Protein AF-A0A3D5UMZ6-F1 (afdb_monomer_lite)

Secondary structure (DSSP, 8-state):
------------------PPPPPPPPPPEEEEEPPPEETTEEEEEEES-SEEEEEETTEEE-HHHHTTSSTTT-TT-EEEEEEEE-TTS-EEEEEEEEEEHHHHHHS-EEEEEEETTEEEEEE-

Structure (mmCIF, N/CA/C/O backbone):
data_AF-A0A3D5UMZ6-F1
#
_entry.id   AF-A0A3D5UMZ6-F1
#
loop_
_atom_site.group_PDB
_atom_site.id
_atom_site.type_symbol
_atom_site.label_atom_id
_atom_site.label_alt_id
_atom_site.label_comp_id
_atom_site.label_asym_id
_atom_site.label_entity_id
_atom_site.label_seq_id
_atom_site.pdbx_PDB_ins_code
_atom_site.Cartn_x
_atom_site.Cartn_y
_atom_site.Cartn_z
_atom_site.occupancy
_atom_site.B_iso_or_equiv
_atom_site.auth_seq_id
_atom_site.auth_comp_id
_atom_site.auth_asym_id
_atom_site.auth_atom_id
_atom_site.pdbx_PDB_model_num
ATOM 1 N N . MET A 1 1 ? 62.957 -69.991 -5.363 1.00 40.59 1 MET A N 1
ATOM 2 C CA . MET A 1 1 ? 63.764 -68.798 -5.064 1.00 40.59 1 MET A CA 1
ATOM 3 C C . MET A 1 1 ? 63.159 -67.641 -5.837 1.00 40.59 1 MET A C 1
ATOM 5 O O . MET A 1 1 ? 63.238 -67.611 -7.056 1.00 40.59 1 MET A O 1
ATOM 9 N N . ASP A 1 2 ? 62.417 -66.841 -5.073 1.00 43.25 2 ASP A N 1
ATOM 10 C CA . ASP A 1 2 ? 62.182 -65.396 -5.181 1.00 43.25 2 ASP A CA 1
ATOM 11 C C . ASP A 1 2 ? 61.376 -64.815 -6.354 1.00 43.25 2 ASP A C 1
ATOM 13 O O . ASP A 1 2 ? 61.887 -64.346 -7.368 1.00 43.25 2 ASP A O 1
ATOM 17 N N . ASN A 1 3 ? 60.063 -64.763 -6.093 1.00 43.78 3 ASN A N 1
ATOM 18 C CA . ASN A 1 3 ? 59.116 -63.769 -6.593 1.00 43.78 3 ASN A CA 1
ATOM 19 C C . ASN A 1 3 ? 59.589 -62.349 -6.246 1.00 43.78 3 ASN A C 1
ATOM 21 O O . ASN A 1 3 ? 59.673 -62.011 -5.070 1.00 43.78 3 ASN A O 1
ATOM 25 N N . ASN A 1 4 ? 59.775 -61.490 -7.247 1.00 46.44 4 ASN A N 1
ATOM 26 C CA . ASN A 1 4 ? 59.836 -60.040 -7.048 1.00 46.44 4 ASN A CA 1
ATOM 27 C C . ASN A 1 4 ? 58.901 -59.343 -8.042 1.00 46.44 4 ASN A C 1
ATOM 29 O O . ASN A 1 4 ? 59.322 -58.772 -9.046 1.00 46.44 4 ASN A O 1
ATOM 33 N N . ALA A 1 5 ? 57.600 -59.403 -7.751 1.00 47.16 5 ALA A N 1
ATOM 34 C CA . ALA A 1 5 ? 56.622 -58.492 -8.326 1.00 47.16 5 ALA A CA 1
ATOM 35 C C . ALA A 1 5 ? 56.719 -57.158 -7.570 1.00 47.16 5 ALA A C 1
ATOM 37 O O . ALA A 1 5 ? 56.153 -56.993 -6.492 1.00 47.16 5 ALA A O 1
ATOM 38 N N . VAL A 1 6 ? 57.481 -56.212 -8.119 1.00 50.59 6 VAL A N 1
ATOM 39 C CA . VAL A 1 6 ? 57.536 -54.835 -7.618 1.00 50.59 6 VAL A CA 1
ATOM 40 C C . VAL A 1 6 ? 56.243 -54.133 -8.033 1.00 50.59 6 VAL A C 1
ATOM 42 O O . VAL A 1 6 ? 56.126 -53.621 -9.147 1.00 50.59 6 VAL A O 1
ATOM 45 N N . ILE A 1 7 ? 55.253 -54.132 -7.143 1.00 54.09 7 ILE A N 1
ATOM 46 C CA . ILE A 1 7 ? 54.087 -53.252 -7.239 1.00 54.09 7 ILE A CA 1
ATOM 47 C C . ILE A 1 7 ? 54.591 -51.846 -6.901 1.00 54.09 7 ILE A C 1
ATOM 49 O O . ILE A 1 7 ? 54.983 -51.569 -5.772 1.00 54.09 7 ILE A O 1
ATOM 53 N N . LYS A 1 8 ? 54.661 -50.969 -7.906 1.00 52.09 8 LYS A N 1
ATOM 54 C CA . LYS A 1 8 ? 54.899 -49.540 -7.690 1.00 52.09 8 LYS A CA 1
ATOM 55 C C . LYS A 1 8 ? 53.579 -48.911 -7.260 1.00 52.09 8 LYS A C 1
ATOM 57 O O . LYS A 1 8 ? 52.692 -48.736 -8.093 1.00 52.09 8 LYS A O 1
ATOM 62 N N . ASP A 1 9 ? 53.473 -48.576 -5.980 1.00 48.31 9 ASP A N 1
ATOM 63 C CA . ASP A 1 9 ? 52.408 -47.737 -5.439 1.00 48.31 9 ASP A CA 1
ATOM 64 C C . ASP A 1 9 ? 52.416 -46.367 -6.132 1.00 48.31 9 ASP A C 1
ATOM 66 O O . ASP A 1 9 ? 53.208 -45.476 -5.821 1.00 48.31 9 ASP A O 1
ATOM 70 N N . PHE A 1 10 ? 51.524 -46.193 -7.106 1.00 47.69 10 PHE A N 1
ATOM 71 C CA . PHE A 1 10 ? 51.145 -44.883 -7.624 1.00 47.69 10 PHE A CA 1
ATOM 72 C C . PHE A 1 10 ? 50.179 -44.232 -6.630 1.00 47.69 10 PHE A C 1
ATOM 74 O O . PHE A 1 10 ? 48.965 -44.217 -6.825 1.00 47.69 10 PHE A O 1
ATOM 81 N N . HIS A 1 11 ? 50.717 -43.669 -5.549 1.00 48.28 11 HIS A N 1
ATOM 82 C CA . HIS A 1 11 ? 49.987 -42.668 -4.779 1.00 48.28 11 HIS A CA 1
ATOM 83 C C . HIS A 1 11 ? 50.043 -41.337 -5.528 1.00 48.28 11 HIS A C 1
ATOM 85 O O . HIS A 1 11 ? 50.892 -40.481 -5.276 1.00 48.28 11 HIS A O 1
ATOM 91 N N . THR A 1 12 ? 49.127 -41.168 -6.480 1.00 49.09 12 THR A N 1
ATOM 92 C CA . THR A 1 12 ? 48.789 -39.852 -7.016 1.00 49.09 12 THR A CA 1
ATOM 93 C C . THR A 1 12 ? 48.125 -39.076 -5.884 1.00 49.09 12 THR A C 1
ATOM 95 O O . THR A 1 12 ? 46.955 -39.289 -5.573 1.00 49.09 12 THR A O 1
ATOM 98 N N . PHE A 1 13 ? 48.890 -38.215 -5.215 1.00 47.69 13 PHE A N 1
ATOM 99 C CA . PHE A 1 13 ? 48.332 -37.189 -4.345 1.00 47.69 13 PHE A CA 1
ATOM 100 C C . PHE A 1 13 ? 47.509 -36.248 -5.228 1.00 47.69 13 PHE A C 1
ATOM 102 O O . PHE A 1 13 ? 48.055 -35.356 -5.874 1.00 47.69 13 PHE A O 1
ATOM 109 N N . GLU A 1 14 ? 46.198 -36.476 -5.304 1.00 49.56 14 GLU A N 1
ATOM 110 C CA . GLU A 1 14 ? 45.273 -35.466 -5.802 1.00 49.56 14 GLU A CA 1
ATOM 111 C C . GLU A 1 14 ? 45.369 -34.261 -4.861 1.00 49.56 14 GLU A C 1
ATOM 113 O O . GLU A 1 14 ? 44.913 -34.297 -3.716 1.00 49.56 14 GLU A O 1
ATOM 118 N N . GLU A 1 15 ? 46.013 -33.189 -5.327 1.00 56.44 15 GLU A N 1
ATOM 119 C CA . GLU A 1 15 ? 45.915 -31.890 -4.674 1.00 56.44 15 GLU A CA 1
ATOM 120 C C . GLU A 1 15 ? 44.425 -31.543 -4.529 1.00 56.44 15 GLU A C 1
ATOM 122 O O . GLU A 1 15 ? 43.688 -31.589 -5.522 1.00 56.44 15 GLU A O 1
ATOM 127 N N . PRO A 1 16 ? 43.940 -31.179 -3.328 1.00 52.81 16 PRO A N 1
ATOM 128 C CA . PRO A 1 16 ? 42.558 -30.764 -3.175 1.00 52.81 16 PRO A CA 1
ATOM 129 C C . PRO A 1 16 ? 42.346 -29.508 -4.020 1.00 52.81 16 PRO A C 1
ATOM 131 O O . PRO A 1 16 ? 42.845 -28.427 -3.692 1.00 52.81 16 PRO A O 1
ATOM 134 N N . GLN A 1 17 ? 41.603 -29.650 -5.122 1.00 59.12 17 GLN A N 1
ATOM 135 C CA . GLN A 1 17 ? 41.163 -28.525 -5.936 1.00 59.12 17 GLN A CA 1
ATOM 136 C C . GLN A 1 17 ? 40.472 -27.522 -5.011 1.00 59.12 17 GLN A C 1
ATOM 138 O O . GLN A 1 17 ? 39.378 -27.773 -4.499 1.00 59.12 17 GLN A O 1
ATOM 143 N N . LYS A 1 18 ? 41.126 -26.379 -4.770 1.00 56.44 18 LYS A N 1
ATOM 144 C CA . LYS A 1 18 ? 40.544 -25.268 -4.017 1.00 56.44 18 LYS A CA 1
ATOM 145 C C . LYS A 1 18 ? 39.249 -24.867 -4.712 1.00 56.44 18 LYS A C 1
ATOM 147 O O . LYS A 1 18 ? 39.272 -24.249 -5.777 1.00 56.44 18 LYS A O 1
ATOM 152 N N . GLN A 1 19 ? 38.120 -25.230 -4.104 1.00 57.78 19 GLN A N 1
ATOM 153 C CA . GLN A 1 19 ? 36.806 -24.786 -4.539 1.00 57.78 19 GLN A CA 1
ATOM 154 C C . GLN A 1 19 ? 36.834 -23.259 -4.594 1.00 57.78 19 GLN A C 1
ATOM 156 O O . GLN A 1 19 ? 37.098 -22.590 -3.592 1.00 57.78 19 GLN A O 1
ATOM 161 N N . LYS A 1 20 ? 36.615 -22.700 -5.788 1.00 65.38 20 LYS A N 1
ATOM 162 C CA . LYS A 1 20 ? 36.448 -21.254 -5.947 1.00 65.38 20 LYS A CA 1
ATOM 163 C C . LYS A 1 20 ? 35.3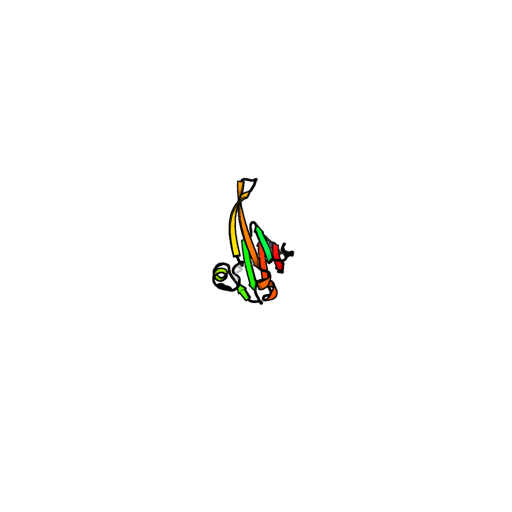29 -20.826 -4.991 1.00 65.38 20 LYS A C 1
ATOM 165 O O . LYS A 1 20 ? 34.284 -21.481 -5.000 1.00 65.38 20 LYS A O 1
ATOM 170 N N . PRO A 1 21 ? 35.512 -19.771 -4.177 1.00 62.81 21 PRO A N 1
ATOM 171 C CA . PRO A 1 21 ? 34.459 -19.318 -3.284 1.00 62.81 21 PRO A CA 1
ATOM 172 C C . PRO A 1 21 ? 33.220 -19.030 -4.130 1.00 62.81 21 PRO A C 1
ATOM 174 O O . PRO A 1 21 ? 33.269 -18.228 -5.068 1.00 62.81 21 PRO A O 1
ATOM 177 N N . GLY A 1 22 ? 32.133 -19.750 -3.846 1.00 66.81 22 GLY A N 1
ATOM 178 C CA . GLY A 1 22 ? 30.866 -19.565 -4.540 1.00 66.81 22 GLY A CA 1
ATOM 179 C C . GLY A 1 22 ? 30.467 -18.091 -4.504 1.00 66.81 22 GLY A C 1
ATOM 180 O O . GLY A 1 22 ? 30.693 -17.405 -3.503 1.00 66.81 22 GLY A O 1
ATOM 181 N N . LYS A 1 23 ? 29.900 -17.584 -5.607 1.00 69.75 23 LYS A N 1
ATOM 182 C CA . LYS A 1 23 ? 29.354 -16.221 -5.653 1.00 69.75 23 LYS A CA 1
ATOM 183 C C . LYS A 1 23 ? 28.405 -16.048 -4.467 1.00 69.75 23 LYS A C 1
ATOM 185 O O . LYS A 1 23 ? 27.394 -16.745 -4.391 1.00 69.75 23 LYS A O 1
ATOM 190 N N . ARG A 1 24 ? 28.740 -15.138 -3.545 1.00 69.31 24 ARG A N 1
ATOM 191 C CA . ARG A 1 24 ? 27.860 -14.802 -2.423 1.00 69.31 24 ARG A CA 1
ATOM 192 C C . ARG A 1 24 ? 26.514 -14.337 -2.983 1.00 69.31 24 ARG A C 1
ATOM 194 O O . ARG A 1 24 ? 26.504 -13.601 -3.977 1.00 69.31 24 ARG A O 1
ATOM 201 N N . PRO A 1 25 ? 25.390 -14.774 -2.394 1.00 70.06 25 PRO A N 1
ATOM 202 C CA . PRO A 1 25 ? 24.095 -14.273 -2.804 1.00 70.06 25 PRO A CA 1
ATOM 203 C C . PRO A 1 25 ? 24.074 -12.746 -2.630 1.00 70.06 25 PRO A C 1
ATOM 205 O O . PRO A 1 25 ? 24.635 -12.232 -1.662 1.00 70.06 25 PRO A O 1
ATOM 208 N N . PRO A 1 26 ? 23.478 -12.015 -3.580 1.00 70.69 26 PRO A N 1
ATOM 209 C CA . PRO A 1 26 ? 23.422 -10.562 -3.526 1.00 70.69 26 PRO A CA 1
ATOM 210 C C . PRO A 1 26 ? 22.650 -10.090 -2.289 1.00 70.69 26 PRO A C 1
ATOM 212 O O . PRO A 1 26 ? 21.571 -10.603 -1.988 1.00 70.69 26 PRO A O 1
ATOM 215 N N . GLU A 1 27 ? 23.213 -9.104 -1.594 1.00 78.62 27 GLU A N 1
ATOM 216 C CA . GLU A 1 27 ? 22.626 -8.512 -0.393 1.00 78.62 27 GLU A CA 1
ATOM 217 C C . GLU A 1 27 ? 21.361 -7.711 -0.730 1.00 78.62 27 GLU A C 1
ATOM 219 O O . GLU A 1 27 ? 21.279 -7.034 -1.760 1.00 78.62 27 GLU A O 1
ATOM 224 N N . ILE A 1 28 ? 20.353 -7.808 0.141 1.00 78.44 28 ILE A N 1
ATOM 225 C CA . ILE A 1 28 ? 19.113 -7.036 0.028 1.00 78.44 28 ILE A CA 1
ATOM 226 C C . ILE A 1 28 ? 19.297 -5.724 0.791 1.00 78.44 28 ILE A C 1
ATOM 228 O O . ILE A 1 28 ? 19.640 -5.734 1.970 1.00 78.44 28 ILE A O 1
ATOM 232 N N . VAL A 1 29 ? 19.039 -4.600 0.125 1.00 83.69 29 VAL A N 1
ATOM 233 C CA . VAL A 1 29 ? 19.078 -3.258 0.723 1.00 83.69 29 VAL A CA 1
ATOM 234 C C . VAL A 1 29 ? 17.699 -2.919 1.284 1.00 83.69 29 VAL A C 1
ATOM 236 O O . VAL A 1 29 ? 16.700 -3.077 0.585 1.00 83.69 29 VAL A O 1
ATOM 239 N N . PHE A 1 30 ? 17.632 -2.425 2.519 1.00 85.06 30 PHE A N 1
ATOM 240 C CA . PHE A 1 30 ? 16.378 -2.029 3.164 1.00 85.06 30 PHE A CA 1
ATOM 241 C C . PHE A 1 30 ? 16.262 -0.504 3.217 1.00 85.06 30 PHE A C 1
ATOM 243 O O . PHE A 1 30 ? 17.136 0.173 3.753 1.00 85.06 30 PHE A O 1
ATOM 250 N N . GLU A 1 31 ? 15.165 0.039 2.694 1.00 85.56 31 GLU A N 1
ATOM 251 C CA . GLU A 1 31 ? 14.868 1.471 2.706 1.00 85.56 31 GLU A CA 1
ATOM 252 C C . GLU A 1 31 ? 13.513 1.743 3.361 1.00 85.56 31 GLU A C 1
ATOM 254 O O . GLU A 1 31 ? 12.525 1.062 3.090 1.00 85.56 31 GLU A O 1
ATOM 259 N N . THR A 1 32 ? 13.438 2.790 4.183 1.00 85.44 32 THR A N 1
ATOM 260 C CA . THR A 1 32 ? 12.168 3.272 4.743 1.00 85.44 32 THR A CA 1
ATOM 261 C C . THR A 1 32 ? 11.755 4.563 4.047 1.00 85.44 32 THR A C 1
ATOM 263 O O . THR A 1 32 ? 12.562 5.479 3.904 1.00 85.44 32 THR A O 1
ATOM 266 N N . LYS A 1 33 ? 10.496 4.647 3.611 1.00 84.38 33 LYS A N 1
ATOM 267 C CA . LYS A 1 33 ? 9.928 5.810 2.922 1.00 84.38 33 LYS A CA 1
ATOM 268 C C . LYS A 1 33 ? 8.711 6.344 3.661 1.00 84.38 33 LYS A C 1
ATOM 270 O O . LYS A 1 33 ? 7.891 5.583 4.170 1.00 84.38 33 LYS A O 1
ATOM 275 N N . ILE A 1 34 ? 8.579 7.666 3.670 1.00 80.12 34 ILE A N 1
ATOM 276 C CA . ILE A 1 34 ? 7.378 8.339 4.158 1.00 80.12 34 ILE A CA 1
ATOM 277 C C . ILE A 1 34 ? 6.476 8.587 2.944 1.00 80.12 34 ILE A C 1
ATOM 279 O O . ILE A 1 34 ? 6.898 9.268 2.006 1.00 80.12 34 ILE A O 1
ATOM 283 N N . PRO A 1 35 ? 5.273 8.000 2.903 1.00 82.19 35 PRO A N 1
ATOM 284 C CA . PRO A 1 35 ? 4.352 8.201 1.798 1.00 82.19 35 PRO A CA 1
ATOM 285 C C . PRO A 1 35 ? 3.750 9.606 1.815 1.00 82.19 35 PRO A C 1
ATOM 287 O O . PRO A 1 35 ? 3.533 10.198 2.874 1.00 82.19 35 PRO A O 1
ATOM 290 N N . SER A 1 36 ? 3.461 10.129 0.625 1.00 79.00 36 SER A N 1
ATOM 291 C CA . SER A 1 36 ? 2.766 11.401 0.456 1.00 79.00 36 SER A CA 1
ATOM 292 C C . SER A 1 36 ? 1.295 11.272 0.862 1.00 79.00 36 SER A C 1
ATOM 294 O O . SER A 1 36 ? 0.650 10.243 0.648 1.00 79.00 36 SER A O 1
ATOM 296 N N . GLY A 1 37 ? 0.741 12.320 1.466 1.00 82.25 37 GLY A N 1
ATOM 297 C CA . GLY A 1 37 ? -0.641 12.321 1.933 1.00 82.25 37 GLY A CA 1
ATOM 298 C C . GLY A 1 37 ? -1.189 13.720 2.163 1.00 82.25 37 GLY A C 1
ATOM 299 O O . GLY A 1 37 ? -0.438 14.693 2.230 1.00 82.25 37 GLY A O 1
ATOM 300 N N . THR A 1 38 ? -2.508 13.796 2.276 1.00 85.44 38 THR A N 1
ATOM 301 C CA . THR A 1 38 ? -3.256 14.992 2.674 1.00 85.44 38 THR A CA 1
ATOM 302 C C . T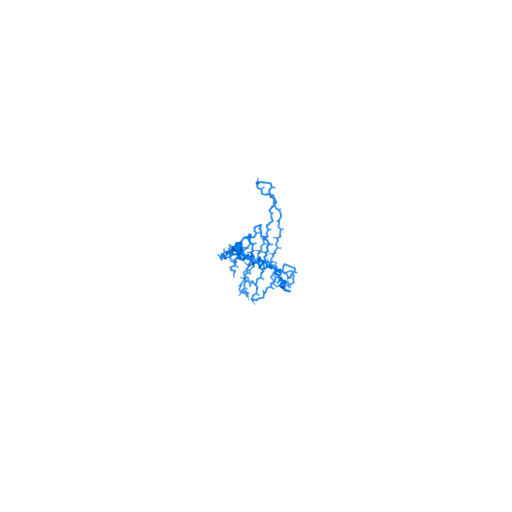HR A 1 38 ? -3.850 14.774 4.068 1.00 85.44 38 THR A C 1
ATOM 304 O O . THR A 1 38 ? -3.612 13.749 4.710 1.00 85.44 38 THR A O 1
ATOM 307 N N . LYS A 1 39 ? -4.649 15.729 4.556 1.00 86.06 39 LYS A N 1
ATOM 308 C CA . LYS A 1 39 ? -5.411 15.555 5.804 1.00 86.06 39 LYS A CA 1
ATOM 309 C C . LYS A 1 39 ? -6.402 14.385 5.728 1.00 86.06 39 LYS A C 1
ATOM 311 O O . LYS A 1 39 ? -6.718 13.791 6.755 1.00 86.06 39 LYS A O 1
ATOM 316 N N . ASP A 1 40 ? -6.841 14.027 4.524 1.00 88.44 40 ASP A N 1
ATOM 317 C CA . ASP A 1 40 ? -7.871 13.010 4.301 1.00 88.44 40 ASP A CA 1
ATOM 318 C C . ASP A 1 40 ? -7.308 11.589 4.276 1.00 88.44 40 ASP A C 1
ATOM 320 O O . ASP A 1 40 ? -8.047 10.633 4.500 1.00 88.44 40 ASP A O 1
ATOM 324 N N . GLY A 1 41 ? -6.004 11.426 4.038 1.00 91.62 41 GLY A N 1
ATOM 325 C CA . GLY A 1 41 ? -5.370 10.115 3.970 1.00 91.62 41 GLY A CA 1
ATOM 326 C C . GLY A 1 41 ? -3.986 10.133 3.331 1.00 91.62 41 GLY A C 1
ATOM 327 O O . GLY A 1 41 ? -3.468 11.172 2.917 1.00 91.62 41 GLY A O 1
ATOM 328 N N . LYS A 1 42 ? -3.382 8.951 3.232 1.00 92.50 42 LYS A N 1
ATOM 329 C CA . LYS A 1 42 ? -2.061 8.752 2.624 1.00 92.50 42 LYS A CA 1
ATOM 330 C C . LYS A 1 42 ? -2.160 7.873 1.388 1.00 92.50 42 LYS A C 1
ATOM 332 O O . LYS A 1 42 ? -2.960 6.941 1.335 1.00 92.50 42 LYS A O 1
ATOM 337 N N . THR A 1 43 ? -1.314 8.163 0.407 1.00 91.75 43 THR A N 1
ATOM 338 C CA . THR A 1 43 ? -1.242 7.419 -0.850 1.00 91.75 43 THR A CA 1
ATOM 339 C C . THR A 1 43 ? 0.125 6.768 -0.993 1.00 91.75 43 THR A C 1
ATOM 341 O O . THR A 1 43 ? 1.160 7.393 -0.767 1.00 91.75 43 THR A O 1
ATOM 344 N N . VAL A 1 44 ? 0.136 5.504 -1.406 1.00 91.75 44 VAL A N 1
ATOM 345 C CA . VAL A 1 44 ? 1.354 4.776 -1.766 1.00 91.75 44 VAL A CA 1
ATOM 346 C C . VAL A 1 44 ? 1.250 4.359 -3.225 1.00 91.75 44 VAL A C 1
ATOM 348 O O . VAL A 1 44 ? 0.331 3.634 -3.604 1.00 91.7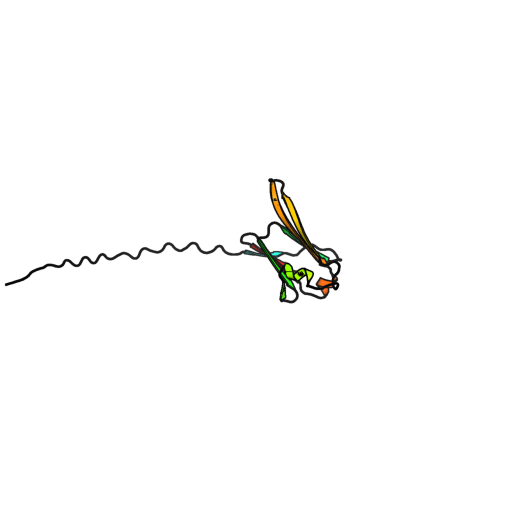5 44 VAL A O 1
ATOM 351 N N . SER A 1 45 ? 2.225 4.787 -4.024 1.00 90.38 45 SER A N 1
ATOM 352 C CA . SER A 1 45 ? 2.351 4.403 -5.431 1.00 90.38 45 SER A CA 1
ATOM 353 C C . SER A 1 45 ? 3.558 3.488 -5.599 1.00 90.38 45 SER A C 1
ATOM 355 O O . SER A 1 45 ? 4.696 3.902 -5.365 1.00 90.38 45 SER A O 1
ATOM 357 N N . LEU A 1 46 ? 3.323 2.240 -6.001 1.00 90.06 46 LEU A N 1
ATOM 358 C CA . LEU A 1 46 ? 4.380 1.268 -6.273 1.00 90.06 46 LEU A CA 1
ATOM 359 C C . LEU A 1 46 ? 4.519 1.065 -7.778 1.00 90.06 46 LEU A C 1
ATOM 361 O O . LEU A 1 46 ? 3.607 0.548 -8.416 1.00 90.06 46 LEU A O 1
ATOM 365 N N . ILE A 1 47 ? 5.678 1.426 -8.326 1.00 87.31 47 ILE A N 1
ATOM 366 C CA . ILE A 1 47 ? 5.982 1.313 -9.759 1.00 87.31 47 ILE A CA 1
ATOM 367 C C . ILE A 1 47 ? 6.986 0.180 -9.978 1.00 87.31 47 ILE A C 1
ATOM 369 O O . ILE A 1 47 ? 8.072 0.191 -9.378 1.00 87.31 47 ILE A O 1
ATOM 373 N N . ASN A 1 48 ? 6.657 -0.755 -10.875 1.00 83.12 48 ASN A N 1
ATOM 374 C CA . ASN A 1 48 ? 7.517 -1.876 -11.278 1.00 83.12 48 ASN A CA 1
ATOM 375 C C . ASN A 1 48 ? 8.038 -2.690 -10.077 1.00 83.12 48 ASN A C 1
ATOM 377 O O . ASN A 1 48 ? 9.236 -2.971 -9.960 1.00 83.12 48 ASN A O 1
ATOM 381 N N . TYR A 1 49 ? 7.144 -3.022 -9.143 1.00 84.94 49 TYR A N 1
ATOM 382 C CA . TYR A 1 49 ? 7.456 -3.872 -7.992 1.00 84.94 49 TYR A CA 1
ATOM 383 C C . TYR A 1 49 ? 7.366 -5.357 -8.374 1.00 84.94 49 TYR A C 1
ATOM 385 O O . TYR A 1 49 ? 6.569 -5.747 -9.223 1.00 84.94 49 TYR A O 1
ATOM 393 N N . LYS A 1 50 ? 8.182 -6.200 -7.731 1.00 82.06 50 LYS A N 1
ATOM 394 C CA . LYS A 1 50 ? 8.164 -7.661 -7.922 1.00 82.06 50 LYS A CA 1
ATOM 395 C C . LYS A 1 50 ? 7.153 -8.342 -7.001 1.00 82.06 50 LYS A C 1
ATOM 397 O O . LYS A 1 50 ? 6.473 -9.276 -7.402 1.00 82.06 50 LYS A O 1
ATOM 402 N N . ALA A 1 51 ? 7.100 -7.895 -5.752 1.00 83.75 51 ALA A N 1
ATOM 403 C CA . ALA A 1 51 ? 6.183 -8.389 -4.737 1.00 83.75 51 ALA A CA 1
ATOM 404 C C . ALA A 1 51 ? 5.882 -7.262 -3.749 1.00 83.75 51 ALA A C 1
ATOM 406 O O . ALA A 1 51 ? 6.720 -6.378 -3.543 1.00 83.75 51 ALA A O 1
ATOM 407 N N . PHE A 1 52 ? 4.704 -7.302 -3.140 1.00 88.38 52 PHE A N 1
ATOM 408 C CA . PHE A 1 52 ? 4.340 -6.402 -2.057 1.00 88.38 52 PHE A CA 1
ATOM 409 C C . PHE A 1 52 ? 3.460 -7.125 -1.040 1.00 88.38 52 PHE A C 1
ATOM 411 O O . PHE A 1 52 ? 2.794 -8.109 -1.365 1.00 88.38 52 PHE A O 1
ATOM 418 N N . ARG A 1 53 ? 3.479 -6.617 0.186 1.00 88.75 53 ARG A N 1
ATOM 419 C CA . ARG A 1 53 ? 2.632 -7.047 1.294 1.00 88.75 53 ARG A CA 1
ATOM 420 C C . ARG A 1 53 ? 2.201 -5.828 2.091 1.00 88.75 53 ARG A C 1
ATOM 422 O O . ARG A 1 53 ? 2.948 -4.851 2.194 1.00 88.75 53 ARG A O 1
ATOM 429 N N . ILE A 1 54 ? 1.005 -5.894 2.656 1.00 89.94 54 ILE A N 1
ATOM 430 C CA . ILE A 1 54 ? 0.502 -4.862 3.557 1.00 89.94 54 ILE A CA 1
ATOM 431 C C . ILE A 1 54 ? 0.382 -5.487 4.939 1.00 89.94 54 ILE A C 1
ATOM 433 O O . ILE A 1 54 ? -0.198 -6.559 5.096 1.00 89.94 54 ILE A O 1
ATOM 437 N N . VAL A 1 55 ? 0.967 -4.829 5.930 1.00 91.00 55 VAL A N 1
ATOM 438 C CA . VAL A 1 55 ? 0.885 -5.219 7.331 1.00 91.00 55 VAL A CA 1
ATOM 439 C C . VAL A 1 55 ? -0.033 -4.231 8.033 1.00 91.00 55 VAL A C 1
ATOM 441 O O . VAL A 1 55 ? 0.234 -3.031 8.021 1.00 91.00 55 VAL A O 1
ATOM 444 N N . ILE A 1 56 ? -1.111 -4.729 8.632 1.00 90.56 56 ILE A N 1
ATOM 445 C CA . ILE A 1 56 ? -2.075 -3.933 9.399 1.00 90.56 56 ILE A CA 1
ATOM 446 C C . ILE A 1 56 ? -2.163 -4.562 10.785 1.00 90.56 56 ILE A C 1
ATOM 448 O O . ILE A 1 56 ? -2.461 -5.750 10.898 1.00 90.56 56 ILE A O 1
ATOM 452 N N . ASP A 1 57 ? -1.847 -3.793 11.825 1.00 91.19 57 ASP A N 1
ATOM 453 C CA . ASP A 1 57 ? -1.818 -4.253 13.223 1.00 91.19 57 ASP A CA 1
ATOM 454 C C . ASP A 1 57 ? -1.013 -5.551 13.411 1.00 91.19 57 ASP A C 1
ATOM 456 O O . ASP A 1 57 ? -1.457 -6.512 14.037 1.00 91.19 57 ASP A O 1
ATOM 460 N N . ASN A 1 58 ? 0.184 -5.587 12.816 1.00 90.06 58 ASN A N 1
ATOM 461 C CA . ASN A 1 58 ? 1.103 -6.733 12.810 1.00 90.06 58 ASN A CA 1
ATOM 462 C C . ASN A 1 58 ? 0.576 -8.005 12.118 1.00 90.06 58 ASN A C 1
ATOM 464 O O . ASN A 1 58 ? 1.224 -9.048 12.194 1.00 90.06 58 ASN A O 1
ATOM 468 N N . LYS A 1 59 ? -0.549 -7.934 11.399 1.00 89.75 59 LYS A N 1
ATOM 469 C CA . LYS A 1 59 ? -1.030 -9.018 10.536 1.00 89.75 59 LYS A CA 1
ATOM 470 C C . LYS A 1 59 ? -0.699 -8.720 9.082 1.00 89.75 59 LYS A C 1
ATOM 472 O O . LYS A 1 59 ? -0.950 -7.619 8.599 1.00 89.75 59 LYS A O 1
ATOM 477 N N . GLU A 1 60 ? -0.119 -9.701 8.398 1.00 89.56 60 GLU A N 1
ATOM 478 C CA . GLU A 1 60 ? 0.214 -9.601 6.980 1.00 89.56 60 GLU A CA 1
ATOM 479 C C . GLU A 1 60 ? -0.986 -10.004 6.121 1.00 89.56 60 GLU A C 1
ATOM 481 O O . GLU A 1 60 ? -1.591 -11.057 6.330 1.00 89.56 60 GLU A O 1
ATOM 486 N N . TYR A 1 61 ? -1.296 -9.176 5.130 1.00 86.81 61 TYR A N 1
ATOM 487 C CA . TYR A 1 61 ? -2.399 -9.387 4.209 1.00 86.81 61 TYR A CA 1
ATOM 488 C C . TYR A 1 61 ? -1.906 -9.382 2.767 1.00 86.81 61 TYR A C 1
ATOM 490 O O . TYR A 1 61 ? -1.107 -8.532 2.351 1.00 86.81 61 TYR A O 1
ATOM 498 N N . LYS A 1 62 ? -2.404 -10.357 2.002 1.00 79.25 62 LYS A N 1
ATOM 499 C CA . LYS A 1 62 ? -2.155 -10.481 0.567 1.00 79.25 62 LYS A CA 1
ATOM 500 C C . LYS A 1 62 ? -3.238 -9.749 -0.209 1.00 79.25 62 LYS A C 1
ATOM 502 O O . LYS A 1 62 ? -4.329 -9.499 0.291 1.00 79.25 62 LYS A O 1
ATOM 507 N N . GLU A 1 63 ? -2.955 -9.493 -1.480 1.00 71.44 63 GLU A N 1
ATOM 508 C CA . GLU A 1 63 ? -3.841 -8.722 -2.350 1.00 71.44 63 GLU A CA 1
ATOM 509 C C . GLU A 1 63 ? -5.283 -9.233 -2.411 1.00 71.44 63 GLU A C 1
ATOM 511 O O . GLU A 1 63 ? -6.233 -8.463 -2.295 1.00 71.44 63 GLU A O 1
ATOM 516 N N . LYS A 1 64 ? -5.447 -10.554 -2.507 1.00 75.06 64 LYS A N 1
ATOM 517 C CA . LYS A 1 64 ? -6.755 -11.222 -2.541 1.00 75.06 64 LYS A CA 1
ATOM 518 C C . LYS A 1 64 ? -7.606 -11.000 -1.283 1.00 75.06 64 LYS A C 1
ATOM 520 O O . LYS A 1 64 ? -8.821 -11.173 -1.329 1.00 75.06 64 LYS A O 1
ATOM 525 N N . ASP A 1 65 ? -6.968 -10.658 -0.168 1.00 78.25 65 ASP A N 1
ATOM 526 C CA . ASP A 1 65 ? -7.616 -10.510 1.131 1.00 78.25 65 ASP A CA 1
ATOM 527 C C . ASP A 1 65 ? -8.042 -9.052 1.378 1.00 78.25 65 ASP A C 1
ATOM 529 O O . ASP A 1 65 ? -8.822 -8.796 2.291 1.00 78.25 65 ASP A O 1
ATOM 533 N N . PHE A 1 66 ? -7.617 -8.095 0.540 1.00 72.12 66 PHE A N 1
ATOM 534 C CA . PHE A 1 66 ? -7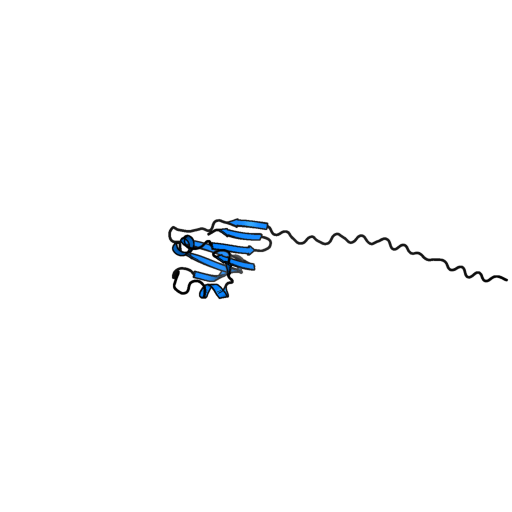.942 -6.675 0.722 1.00 72.12 66 PHE A CA 1
ATOM 535 C C . PHE A 1 66 ? -9.420 -6.355 0.524 1.00 72.12 66 PHE A C 1
ATOM 537 O O . PHE A 1 66 ? -9.977 -5.610 1.316 1.00 72.12 66 PHE A O 1
ATOM 544 N N . ASN A 1 67 ? -10.088 -6.966 -0.457 1.00 66.94 67 ASN A N 1
ATOM 545 C CA . ASN A 1 67 ? -11.533 -6.763 -0.646 1.00 66.94 67 ASN A CA 1
ATOM 546 C C . ASN A 1 67 ? -12.366 -7.335 0.515 1.00 66.94 67 ASN A C 1
ATOM 548 O O . ASN A 1 67 ? -13.531 -6.985 0.678 1.00 66.94 67 ASN A O 1
ATOM 552 N N . LYS A 1 68 ? -11.776 -8.238 1.310 1.00 70.88 68 LYS A N 1
ATOM 553 C CA . LYS A 1 68 ? -12.384 -8.818 2.516 1.00 70.88 68 LYS A CA 1
ATOM 554 C C . LYS A 1 68 ? -11.975 -8.078 3.786 1.00 70.88 68 LYS A C 1
ATOM 556 O O . LYS A 1 68 ? -12.572 -8.294 4.838 1.00 70.88 68 LYS A O 1
ATOM 561 N N . LEU A 1 69 ? -10.950 -7.236 3.706 1.00 69.25 69 LEU A N 1
ATOM 562 C CA . LEU A 1 69 ? -10.537 -6.371 4.790 1.00 69.25 69 LEU A CA 1
ATOM 563 C C . LEU A 1 69 ? -11.481 -5.180 4.834 1.00 69.25 69 LEU A C 1
ATOM 565 O O . LEU A 1 69 ? -11.584 -4.422 3.878 1.00 69.25 69 LEU A O 1
ATOM 569 N N . PHE A 1 70 ? -12.139 -5.007 5.978 1.00 71.75 70 PHE A N 1
ATOM 570 C CA . PHE A 1 70 ? -12.989 -3.849 6.251 1.00 71.75 70 PHE A CA 1
ATOM 571 C C . PHE A 1 70 ? -14.176 -3.687 5.289 1.00 71.75 70 PHE A C 1
ATOM 573 O O . PHE A 1 70 ? -14.381 -2.577 4.789 1.00 71.75 70 PHE A O 1
ATOM 580 N N . PRO A 1 71 ? -14.996 -4.735 5.063 1.00 67.31 71 PRO A N 1
ATOM 581 C CA . PRO A 1 71 ? -16.186 -4.604 4.233 1.00 67.31 71 PRO A CA 1
ATOM 582 C C . PRO A 1 71 ? -17.047 -3.468 4.794 1.00 67.31 71 PRO A C 1
ATOM 584 O O . PRO A 1 71 ? -17.496 -3.519 5.937 1.00 67.31 71 PRO A O 1
ATOM 587 N N . ASN A 1 72 ? -17.192 -2.403 4.007 1.00 73.50 72 ASN A N 1
ATOM 588 C CA . ASN A 1 72 ? -17.942 -1.184 4.321 1.00 73.50 72 ASN A CA 1
ATOM 589 C C . ASN A 1 72 ? -17.447 -0.333 5.510 1.00 73.50 72 ASN A C 1
ATOM 591 O O . ASN 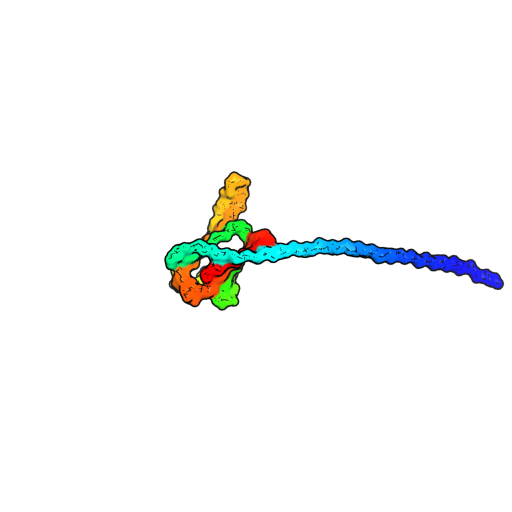A 1 72 ? -18.047 0.703 5.781 1.00 73.50 72 ASN A O 1
ATOM 595 N N . LYS A 1 73 ? -16.360 -0.697 6.208 1.00 81.69 73 LYS A N 1
ATOM 596 C CA . LYS A 1 73 ? -15.858 0.096 7.353 1.00 81.69 73 LYS A CA 1
ATOM 597 C C . LYS A 1 73 ? -15.048 1.316 6.905 1.00 81.69 73 LYS A C 1
ATOM 599 O O . LYS A 1 73 ? -15.097 2.354 7.556 1.00 81.69 73 LYS A O 1
ATOM 604 N N . TYR A 1 74 ? -14.328 1.203 5.789 1.00 84.50 74 TYR A N 1
ATOM 605 C CA . TYR A 1 74 ? -13.551 2.299 5.205 1.00 84.50 74 TYR A CA 1
ATOM 606 C C . TYR A 1 74 ? -13.903 2.455 3.720 1.00 84.50 74 TYR A C 1
ATOM 608 O O . TYR A 1 74 ? -13.190 1.922 2.875 1.00 84.50 74 TYR A O 1
ATOM 616 N N . PRO A 1 75 ? -14.986 3.179 3.378 1.00 80.19 75 PRO A N 1
ATOM 617 C CA . PRO A 1 75 ? -15.482 3.272 2.000 1.00 80.19 75 PRO A CA 1
ATOM 618 C C . PRO A 1 75 ? -14.449 3.801 1.000 1.00 80.19 75 PRO A C 1
ATOM 620 O O . PRO A 1 75 ? -14.426 3.387 -0.154 1.00 80.19 75 PRO A O 1
ATOM 623 N N . SER A 1 76 ? -13.574 4.700 1.454 1.00 85.00 76 SER A N 1
ATOM 624 C CA . SER A 1 76 ? -12.540 5.304 0.614 1.00 85.00 76 SER A CA 1
ATOM 625 C C . SER A 1 76 ? -11.274 4.452 0.492 1.00 85.00 76 SER A C 1
ATOM 627 O O . SER A 1 76 ? -10.436 4.766 -0.348 1.00 85.00 76 SER A O 1
ATOM 629 N N . PHE A 1 77 ? -11.096 3.401 1.30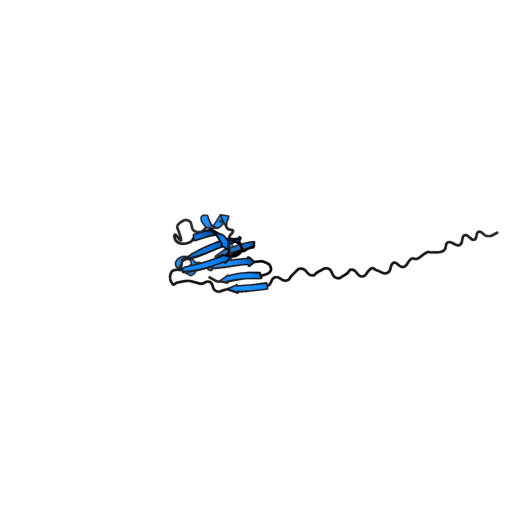6 1.00 87.81 77 PHE A N 1
ATOM 630 C CA . PHE A 1 77 ? -9.939 2.511 1.181 1.00 87.81 77 PHE A CA 1
ATOM 631 C C . PHE A 1 77 ? -9.993 1.784 -0.159 1.00 87.81 77 PHE A C 1
ATOM 633 O O . PHE A 1 77 ? -10.988 1.144 -0.496 1.00 87.81 77 PHE A O 1
ATOM 640 N N . ASN A 1 78 ? -8.922 1.904 -0.938 1.00 85.81 78 ASN A N 1
ATOM 641 C CA . ASN A 1 78 ? -8.932 1.413 -2.304 1.00 85.81 78 ASN A CA 1
ATOM 642 C C . ASN A 1 78 ? -7.524 1.096 -2.802 1.00 85.81 78 ASN A C 1
ATOM 644 O O . ASN A 1 78 ? -6.558 1.809 -2.517 1.00 85.81 78 ASN A O 1
ATOM 648 N N . ILE A 1 79 ? -7.434 0.028 -3.588 1.00 86.75 79 ILE A N 1
ATOM 649 C CA . ILE A 1 79 ? -6.203 -0.483 -4.178 1.00 86.75 79 ILE A CA 1
ATOM 650 C C . ILE A 1 79 ? -6.473 -0.721 -5.661 1.00 86.75 79 ILE A C 1
ATOM 652 O O . ILE A 1 79 ? -7.301 -1.551 -6.030 1.00 86.75 79 ILE A O 1
ATOM 656 N N . ARG A 1 80 ? -5.788 0.033 -6.524 1.00 87.12 80 ARG A N 1
ATOM 657 C CA . ARG A 1 80 ? -5.967 -0.012 -7.979 1.00 87.12 80 ARG A CA 1
ATOM 658 C C . ARG A 1 80 ? -4.655 -0.306 -8.680 1.00 87.12 80 ARG A C 1
ATOM 660 O O . ARG A 1 80 ? -3.647 0.349 -8.427 1.00 87.12 80 ARG A O 1
ATOM 667 N N . LYS A 1 81 ? -4.701 -1.241 -9.626 1.00 87.19 81 LYS A N 1
ATOM 668 C CA . LYS A 1 81 ? -3.612 -1.506 -10.567 1.00 87.19 81 LYS A CA 1
ATOM 669 C C . LYS A 1 81 ? -3.892 -0.806 -11.885 1.00 87.19 81 LYS A C 1
ATOM 671 O O . LYS A 1 81 ? -4.995 -0.913 -12.414 1.00 87.19 81 LYS A O 1
ATOM 676 N N . THR A 1 82 ? -2.884 -0.148 -12.432 1.00 89.56 82 THR A N 1
ATOM 677 C CA . THR A 1 82 ? -2.914 0.392 -13.788 1.00 89.56 82 THR A CA 1
ATOM 678 C C . THR A 1 82 ? -1.701 -0.093 -14.568 1.00 89.56 82 THR A C 1
ATOM 680 O O . THR A 1 82 ? -0.642 -0.388 -14.006 1.00 89.56 82 THR A O 1
ATOM 683 N N . MET A 1 83 ? -1.882 -0.189 -15.880 1.00 89.25 83 MET A N 1
ATOM 684 C CA . MET A 1 83 ? -0.828 -0.488 -16.836 1.00 89.25 83 MET A CA 1
ATOM 685 C C . MET A 1 83 ? -0.642 0.741 -17.719 1.00 89.25 83 MET A C 1
ATOM 687 O O . MET A 1 83 ? -1.618 1.280 -18.240 1.00 89.25 83 MET A O 1
ATOM 691 N N . SER A 1 84 ? 0.596 1.191 -17.873 1.00 86.44 84 SER A N 1
ATOM 692 C CA . SER A 1 84 ? 0.950 2.315 -18.737 1.00 86.44 84 SER A CA 1
ATOM 693 C C . SER A 1 84 ? 2.193 1.985 -19.543 1.00 86.44 84 SER A C 1
ATOM 695 O O . SER A 1 84 ? 3.078 1.282 -19.065 1.00 86.44 84 SER A O 1
ATOM 697 N N . THR A 1 85 ? 2.292 2.525 -20.750 1.00 85.56 85 THR A N 1
ATOM 698 C CA . THR A 1 85 ? 3.523 2.450 -21.536 1.00 85.56 85 THR A CA 1
ATOM 699 C C . THR A 1 85 ? 4.421 3.620 -21.149 1.00 85.56 85 THR A C 1
ATOM 701 O O . THR A 1 85 ? 3.999 4.775 -21.217 1.00 85.56 85 THR A O 1
ATOM 704 N N . SER A 1 86 ? 5.648 3.340 -20.714 1.00 79.69 86 SER A N 1
ATOM 705 C CA . SER A 1 86 ? 6.635 4.381 -20.428 1.00 79.69 86 SER A CA 1
ATOM 706 C C . SER A 1 86 ? 7.122 5.045 -21.714 1.00 79.69 86 SER A C 1
ATOM 708 O O . SER A 1 86 ? 6.941 4.526 -22.816 1.00 79.69 86 SER A O 1
ATOM 710 N N . LYS A 1 87 ? 7.826 6.175 -21.574 1.00 77.69 87 LYS A N 1
ATOM 711 C CA . LYS A 1 87 ? 8.428 6.911 -22.701 1.00 77.69 87 LYS A CA 1
ATOM 712 C C . LYS A 1 87 ? 9.369 6.059 -23.571 1.00 77.69 87 LYS A C 1
ATOM 714 O O . LYS A 1 87 ? 9.607 6.417 -24.715 1.00 77.69 87 LYS A O 1
ATOM 719 N N . ASN A 1 88 ? 9.867 4.934 -23.048 1.00 84.00 88 ASN A N 1
ATOM 720 C CA . ASN A 1 88 ? 10.783 4.025 -23.743 1.00 84.00 88 ASN A CA 1
ATOM 721 C C . ASN A 1 88 ? 10.075 2.776 -24.306 1.00 84.00 88 ASN A C 1
ATOM 723 O O . ASN A 1 88 ? 10.719 1.742 -24.476 1.00 84.00 88 ASN A O 1
ATOM 727 N N . ASN A 1 89 ? 8.757 2.824 -24.527 1.00 82.00 89 ASN A N 1
ATOM 728 C CA . ASN A 1 89 ? 7.933 1.681 -24.948 1.00 82.00 89 ASN A CA 1
ATOM 729 C C . ASN A 1 89 ? 7.979 0.467 -23.998 1.00 82.00 89 ASN A C 1
ATOM 731 O O . ASN A 1 89 ? 7.625 -0.645 -24.385 1.00 82.00 89 ASN A O 1
ATOM 735 N N . GLN A 1 90 ? 8.385 0.657 -22.739 1.00 82.88 90 GLN A N 1
ATOM 736 C CA . GLN A 1 90 ? 8.343 -0.410 -21.740 1.00 82.88 90 GLN A CA 1
ATOM 737 C C . GLN A 1 90 ? 6.995 -0.397 -21.027 1.00 82.88 90 GLN A C 1
ATOM 739 O O . GLN A 1 90 ? 6.506 0.660 -20.634 1.00 82.88 90 GLN A O 1
ATOM 744 N N . ILE A 1 91 ? 6.403 -1.574 -20.842 1.00 84.69 91 ILE A N 1
ATOM 745 C CA . ILE A 1 91 ? 5.178 -1.718 -20.056 1.00 84.69 91 ILE A CA 1
ATOM 746 C C . ILE A 1 91 ? 5.526 -1.505 -18.580 1.00 84.69 91 ILE A C 1
ATOM 748 O O . ILE A 1 91 ? 6.361 -2.220 -18.022 1.00 84.69 91 ILE A O 1
ATOM 752 N N . GLU A 1 92 ? 4.867 -0.540 -17.949 1.00 85.31 92 GLU A N 1
ATOM 753 C CA . GLU A 1 92 ? 4.969 -0.259 -16.523 1.00 85.31 92 GLU A CA 1
ATOM 754 C C . GLU A 1 92 ? 3.664 -0.601 -15.819 1.00 85.31 92 GLU A C 1
ATOM 756 O O . GLU A 1 92 ? 2.574 -0.195 -16.230 1.00 85.31 92 GLU A O 1
ATOM 761 N N . TYR A 1 93 ? 3.795 -1.331 -14.716 1.00 85.56 93 TYR A N 1
ATOM 762 C CA . TYR A 1 93 ? 2.682 -1.625 -13.828 1.00 85.56 93 TYR A CA 1
ATOM 763 C C . TYR A 1 93 ? 2.798 -0.748 -12.593 1.00 85.56 93 TYR A C 1
ATOM 765 O O . TYR A 1 93 ? 3.801 -0.803 -11.868 1.00 85.56 93 TYR A O 1
ATOM 773 N N . THR A 1 94 ? 1.751 0.035 -12.344 1.00 89.88 94 THR A N 1
ATOM 774 C CA . THR A 1 94 ? 1.657 0.882 -11.159 1.00 89.88 94 THR A CA 1
ATOM 775 C C . THR A 1 94 ? 0.510 0.417 -10.279 1.00 89.88 94 THR A C 1
ATOM 777 O O . THR A 1 94 ? -0.614 0.220 -10.734 1.00 89.88 94 THR A O 1
ATOM 780 N N . MET A 1 95 ? 0.805 0.223 -8.997 1.00 89.69 95 MET A N 1
ATOM 781 C CA . MET A 1 95 ? -0.198 -0.006 -7.965 1.00 89.69 95 MET A CA 1
ATOM 782 C C . MET A 1 95 ? -0.384 1.272 -7.159 1.00 89.69 95 MET A C 1
ATOM 784 O O . MET A 1 95 ? 0.567 1.752 -6.543 1.00 89.69 95 MET A O 1
ATOM 788 N N . TYR A 1 96 ? -1.612 1.772 -7.124 1.00 89.88 96 TYR A N 1
ATOM 789 C CA . TYR A 1 96 ? -2.030 2.889 -6.291 1.00 89.88 96 TYR A CA 1
ATOM 790 C C . TYR A 1 96 ? -2.829 2.364 -5.107 1.00 89.88 96 TYR A C 1
ATOM 792 O O . TYR A 1 96 ? -3.847 1.696 -5.284 1.00 89.88 96 TYR A O 1
ATOM 800 N N . MET A 1 97 ? -2.374 2.679 -3.902 1.00 90.81 97 MET A N 1
ATOM 801 C CA . MET A 1 97 ? -3.065 2.351 -2.660 1.00 90.81 97 MET A CA 1
ATOM 802 C C . MET A 1 97 ? -3.402 3.641 -1.932 1.00 90.81 97 MET A C 1
ATOM 804 O O . MET A 1 97 ? -2.510 4.449 -1.671 1.00 90.81 97 MET A O 1
ATOM 808 N N . TYR A 1 98 ? -4.673 3.815 -1.591 1.00 91.62 98 TYR A N 1
ATOM 809 C CA . TYR A 1 98 ? -5.142 4.934 -0.788 1.00 91.62 98 TYR A CA 1
ATOM 810 C C . TYR A 1 98 ? -5.630 4.439 0.572 1.00 91.62 98 TYR A C 1
ATOM 812 O O . TYR A 1 98 ? -6.493 3.561 0.657 1.00 91.62 98 TYR A O 1
ATOM 820 N N . PHE A 1 99 ? -5.079 5.033 1.628 1.00 91.62 99 PHE A N 1
ATOM 821 C CA . PHE A 1 99 ? -5.398 4.734 3.018 1.00 91.62 99 PHE A CA 1
ATOM 822 C C . PHE A 1 99 ? -6.080 5.956 3.648 1.00 91.62 99 PHE A C 1
ATOM 824 O O . PHE A 1 99 ? -5.406 6.969 3.872 1.00 91.62 99 PHE A O 1
ATOM 831 N N . PRO A 1 100 ? -7.396 5.898 3.925 1.00 91.50 100 PRO A N 1
ATOM 832 C CA . PRO A 1 100 ? -8.120 7.023 4.505 1.00 91.50 100 PRO A CA 1
ATOM 833 C C . PRO A 1 100 ? -7.646 7.316 5.932 1.00 91.50 100 PRO A C 1
ATOM 835 O O . PRO A 1 100 ? -7.257 6.410 6.672 1.00 91.50 100 PRO A O 1
ATOM 838 N N . SER A 1 101 ? -7.713 8.580 6.341 1.00 92.62 101 SER A N 1
ATOM 839 C CA . SER A 1 101 ? -7.226 9.045 7.645 1.00 92.62 101 SER A CA 1
ATOM 840 C C . SER A 1 101 ? -7.876 8.302 8.812 1.00 92.62 101 SER A C 1
ATOM 842 O O . SER A 1 101 ? -7.188 7.936 9.759 1.00 92.62 101 SER A O 1
ATOM 844 N N . ASP A 1 102 ? -9.168 7.989 8.724 1.00 91.19 102 ASP A N 1
ATOM 845 C CA . ASP A 1 102 ? -9.873 7.242 9.768 1.00 91.19 102 ASP A CA 1
ATOM 846 C C . ASP A 1 102 ? -9.376 5.802 9.910 1.00 91.19 102 ASP A C 1
ATOM 848 O O . ASP A 1 102 ? -9.376 5.257 11.012 1.00 91.19 102 ASP A O 1
ATOM 852 N N . MET A 1 103 ? -8.883 5.183 8.835 1.00 90.56 103 MET A N 1
ATOM 853 C CA . MET A 1 103 ? -8.195 3.895 8.935 1.00 90.56 103 MET A CA 1
ATOM 854 C C . MET A 1 103 ? -6.856 4.066 9.653 1.00 90.56 103 MET A C 1
ATOM 856 O O . MET A 1 103 ? -6.562 3.310 10.573 1.00 90.56 103 MET A O 1
ATOM 860 N N . LEU A 1 104 ? -6.079 5.085 9.279 1.00 91.12 104 LEU A N 1
ATOM 861 C CA . LEU A 1 104 ? -4.748 5.347 9.841 1.00 91.12 104 LEU A CA 1
ATOM 862 C C . LEU A 1 104 ? -4.777 5.771 11.318 1.00 91.12 104 LEU A C 1
ATOM 864 O O . LEU A 1 104 ? -3.822 5.527 12.046 1.00 91.12 104 LEU A O 1
ATOM 868 N N . LYS A 1 105 ? -5.877 6.371 11.787 1.00 91.12 105 LYS A N 1
ATOM 869 C CA . LYS A 1 105 ? -6.094 6.655 13.216 1.00 91.12 105 LYS A CA 1
ATOM 870 C C . LYS A 1 105 ? -6.337 5.384 14.031 1.00 91.12 105 LYS A C 1
ATOM 872 O O . LYS A 1 105 ? -5.952 5.320 15.192 1.00 91.12 105 LYS A O 1
ATOM 877 N N . ASN A 1 106 ? -7.002 4.397 13.432 1.00 91.44 106 ASN A N 1
ATOM 878 C CA . ASN A 1 106 ? -7.453 3.186 14.119 1.00 91.44 106 ASN A CA 1
ATOM 879 C C . ASN A 1 106 ? -6.473 2.014 13.990 1.00 91.44 106 ASN A C 1
ATOM 881 O O . ASN A 1 106 ? -6.536 1.081 14.787 1.00 91.44 106 ASN A O 1
ATOM 885 N N . HIS A 1 107 ? -5.604 2.044 12.980 1.00 90.81 107 HIS A N 1
ATOM 886 C CA . HIS A 1 107 ? -4.776 0.914 12.590 1.00 90.81 107 HIS A CA 1
ATOM 887 C C . HIS A 1 107 ? -3.346 1.353 12.288 1.00 90.81 107 HIS A C 1
ATOM 889 O O . HIS A 1 107 ? -3.116 2.365 11.624 1.00 90.81 107 HIS A O 1
ATOM 895 N N . LYS A 1 108 ? -2.369 0.545 12.708 1.00 90.81 108 LYS A N 1
ATOM 896 C CA . LYS A 1 108 ? -0.967 0.736 12.312 1.00 90.81 108 LYS A CA 1
ATOM 897 C C . LYS A 1 108 ? -0.732 0.042 10.983 1.00 90.81 108 LYS A C 1
ATOM 899 O O . LYS A 1 108 ? -0.736 -1.189 10.925 1.00 90.81 108 LYS A O 1
ATOM 904 N N . VAL A 1 109 ? -0.501 0.822 9.931 1.00 91.38 109 VAL A N 1
ATOM 905 C CA . VAL A 1 109 ? -0.369 0.305 8.566 1.00 91.38 109 VAL A CA 1
ATOM 906 C C . VAL A 1 109 ? 1.074 0.434 8.085 1.00 91.38 109 VAL A C 1
ATOM 908 O O . VAL A 1 109 ? 1.728 1.462 8.253 1.00 91.38 109 VAL A O 1
ATOM 911 N N . LYS A 1 110 ? 1.592 -0.626 7.467 1.00 92.50 110 LYS A N 1
ATOM 912 C CA . LYS A 1 110 ? 2.882 -0.620 6.775 1.00 92.50 110 LYS A CA 1
ATOM 913 C C . LYS A 1 110 ? 2.727 -1.283 5.420 1.00 92.50 110 LYS A C 1
ATOM 915 O O . LYS A 1 110 ? 2.128 -2.351 5.317 1.00 92.50 110 LYS A O 1
ATOM 920 N N . VAL A 1 111 ? 3.306 -0.687 4.388 1.00 91.19 111 VAL A N 1
ATOM 921 C CA . VAL A 1 111 ? 3.393 -1.313 3.065 1.00 91.19 111 VAL A CA 1
ATOM 922 C C . VAL A 1 111 ? 4.840 -1.682 2.823 1.00 91.19 111 VAL A C 1
ATOM 924 O O . VAL A 1 111 ? 5.710 -0.823 2.889 1.00 91.19 111 VAL A O 1
ATOM 927 N N . ILE A 1 112 ? 5.105 -2.949 2.536 1.00 90.44 112 ILE A N 1
ATOM 928 C CA . ILE A 1 112 ? 6.451 -3.427 2.228 1.00 90.44 112 ILE A CA 1
ATOM 929 C C . ILE A 1 112 ? 6.443 -3.908 0.786 1.00 90.44 112 ILE A C 1
ATOM 931 O O . ILE A 1 112 ? 5.611 -4.738 0.414 1.00 90.44 112 ILE A O 1
ATOM 935 N N . CYS A 1 113 ? 7.351 -3.401 -0.040 1.00 91.25 113 CYS A N 1
ATOM 936 C CA . CYS A 1 113 ? 7.487 -3.846 -1.419 1.00 91.25 113 CYS A CA 1
ATOM 937 C C . CYS A 1 113 ? 8.937 -4.136 -1.786 1.00 91.25 113 CYS A C 1
ATOM 939 O O . CYS A 1 113 ? 9.868 -3.525 -1.272 1.00 91.25 113 CYS A O 1
ATOM 941 N N . ARG A 1 114 ? 9.127 -5.065 -2.721 1.00 86.69 114 ARG A N 1
ATOM 942 C CA . ARG A 1 114 ? 10.441 -5.403 -3.261 1.00 86.69 114 ARG A CA 1
ATOM 943 C C . ARG A 1 114 ? 10.552 -4.935 -4.700 1.00 86.69 114 ARG A C 1
ATOM 945 O O . ARG A 1 114 ? 9.742 -5.320 -5.548 1.00 86.69 114 ARG A O 1
ATOM 952 N N . LYS A 1 115 ? 11.613 -4.190 -5.001 1.00 85.81 115 LYS A N 1
ATOM 953 C CA . LYS A 1 115 ? 12.009 -3.817 -6.362 1.00 85.81 115 LYS A CA 1
ATOM 954 C C . LYS A 1 115 ? 13.484 -4.155 -6.543 1.00 85.81 115 LYS A C 1
ATOM 956 O O . LYS A 1 115 ? 14.354 -3.584 -5.897 1.00 85.81 115 LYS A O 1
ATOM 961 N N . LYS A 1 116 ? 13.764 -5.114 -7.431 1.00 83.25 116 LYS A N 1
ATOM 962 C CA . LYS A 1 116 ? 15.104 -5.701 -7.615 1.00 83.25 116 LYS A CA 1
ATOM 963 C C . LYS A 1 116 ? 15.684 -6.208 -6.274 1.00 83.25 116 LYS A C 1
ATOM 965 O O . LYS A 1 116 ? 15.087 -7.095 -5.656 1.00 83.25 116 LYS A O 1
ATOM 970 N N . MET A 1 117 ? 16.829 -5.670 -5.852 1.00 82.88 117 MET A N 1
ATOM 971 C CA . MET A 1 117 ? 17.516 -6.009 -4.599 1.00 82.88 117 MET A CA 1
ATOM 972 C C . MET A 1 117 ? 17.147 -5.083 -3.436 1.00 82.88 117 MET A C 1
ATOM 974 O O . MET A 1 117 ? 17.719 -5.223 -2.366 1.00 82.88 117 MET A O 1
ATOM 978 N N . THR A 1 118 ? 16.194 -4.167 -3.619 1.00 83.81 118 THR A N 1
ATOM 979 C CA . THR A 1 118 ? 15.787 -3.227 -2.571 1.00 83.81 118 THR A CA 1
ATOM 980 C C . THR A 1 118 ? 14.401 -3.577 -2.042 1.00 83.81 118 THR A C 1
ATOM 982 O O . THR A 1 118 ? 13.458 -3.786 -2.818 1.00 83.81 118 THR A O 1
ATOM 985 N N . GLU A 1 119 ? 14.275 -3.637 -0.723 1.00 88.75 119 GLU A N 1
ATOM 986 C CA . GLU A 1 119 ? 13.012 -3.699 0.002 1.00 88.75 119 GLU A CA 1
ATOM 987 C C . GLU A 1 119 ? 12.669 -2.305 0.536 1.00 88.75 119 GLU A C 1
ATOM 989 O O . GLU A 1 119 ? 13.433 -1.709 1.290 1.00 88.75 119 GLU A O 1
ATOM 994 N N . TYR A 1 120 ? 11.515 -1.781 0.135 1.00 89.19 120 TYR A N 1
ATOM 995 C CA . TYR A 1 120 ? 10.990 -0.502 0.588 1.00 89.19 120 TYR A CA 1
ATOM 996 C C . TYR A 1 120 ? 9.890 -0.734 1.616 1.00 89.19 120 TYR A C 1
ATOM 998 O O . TYR A 1 120 ? 8.913 -1.426 1.328 1.00 89.19 120 TYR A O 1
ATOM 1006 N N . THR A 1 121 ? 10.011 -0.100 2.776 1.00 90.25 121 THR A N 1
ATOM 1007 C CA . THR A 1 121 ? 8.979 -0.060 3.812 1.00 90.25 121 THR A CA 1
ATOM 1008 C C . THR A 1 121 ? 8.377 1.335 3.878 1.00 90.25 121 THR A C 1
ATOM 1010 O O . THR A 1 121 ? 9.063 2.305 4.182 1.00 90.25 121 THR A O 1
ATOM 1013 N N . TYR A 1 122 ? 7.081 1.442 3.621 1.00 89.56 122 TYR A N 1
ATOM 1014 C CA . TYR A 1 122 ? 6.307 2.663 3.783 1.00 89.56 122 TYR A CA 1
ATOM 1015 C C . TYR A 1 122 ? 5.573 2.604 5.115 1.00 89.56 122 TYR A C 1
ATOM 1017 O O . TYR A 1 122 ? 4.720 1.735 5.316 1.00 89.56 122 TYR A O 1
ATOM 1025 N N . LEU A 1 123 ? 5.921 3.514 6.021 1.00 88.06 123 LEU A N 1
ATOM 1026 C CA . LEU A 1 123 ? 5.251 3.662 7.311 1.00 88.06 123 LEU A CA 1
ATOM 1027 C C . LEU A 1 123 ? 4.118 4.682 7.158 1.00 88.06 123 LEU A C 1
ATOM 1029 O O . LEU A 1 123 ? 4.366 5.834 6.788 1.00 88.06 123 LEU A O 1
ATOM 1033 N N . LEU A 1 124 ? 2.883 4.237 7.390 1.00 86.25 124 LEU A N 1
ATOM 1034 C CA . LEU A 1 124 ? 1.659 5.019 7.202 1.00 86.25 124 LEU A CA 1
ATOM 1035 C C . LEU A 1 124 ? 1.087 5.477 8.541 1.00 86.25 124 LEU A C 1
ATOM 1037 O O . LEU A 1 124 ? 1.147 4.706 9.519 1.00 86.25 124 LEU A O 1
#

Foldseek 3Di:
DDDDPPDPPPPPPPDPDPDDPPDDDDAAAEAEDEFDDDLFWGKDKDKQFPDKWKAKQNDIDDPVCVCVPCPVNCPPFDKDWDWDQDPVRDIMIMIMTIDTPVSVVVIFMWMWTHDPRYIYIYGD

pLDDT: mean 79.08, std 14.22, range [40.59, 92.62]

Radius of gyration: 28.56 Å; chains: 1; bounding box: 82×84×39 Å

Sequence (124 aa):
MDNNAVIKDFHTFEEPQKQKPGKRPPEIVFETKIPSGTKDGKTVSLINYKAFRIVIDNKEYKEKDFNKLFPNKYPSFNIRKTMSTSKNNQIEYTMYMYFPSDMLKNHKVKVICRKKMTEYTYLL